Protein AF-A0A5C5URJ1-F1 (afdb_monomer_lite)

Foldseek 3Di:
DQDPVNLVVLVVLLVCLVVLLVVLVVCCVVVNDDDVSVVSNVVSVVSNVVSVVVVVCVVVVVVVVD

Sequence (66 aa):
MRTKLGTALDIFILIIGPLILYTRAVEIINNGISVYPVISLIVVGLAVGLSVYNLYTLFSSRNNKQ

Radius of gyration: 15.11 Å; chains: 1; bounding box: 32×19×45 Å

Secondary structure (DSSP, 8-state):
---HHHHHHHHHHHHHHHHHHHHHHHHHHHH---HHHHHHHHHHHHHHHHHHHHHHHHHHHHHTT-

pLDDT: mean 90.17, std 11.01, range [46.53, 97.62]

Structure (mmCIF, N/CA/C/O backbone):
data_AF-A0A5C5URJ1-F1
#
_entry.id   AF-A0A5C5URJ1-F1
#
loop_
_atom_site.group_PDB
_atom_site.id
_atom_site.type_symbol
_atom_site.label_atom_id
_atom_site.label_alt_id
_atom_site.label_comp_id
_atom_site.label_asym_id
_atom_site.label_entity_id
_atom_site.label_seq_id
_atom_site.pdbx_PDB_ins_code
_atom_site.Cartn_x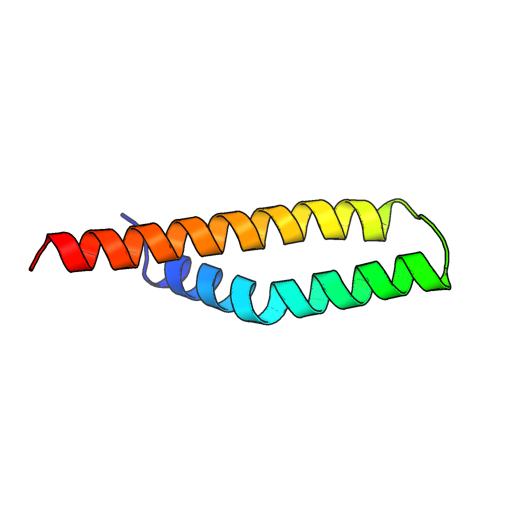
_atom_site.Cartn_y
_atom_site.Cartn_z
_atom_site.occupancy
_atom_site.B_iso_or_equiv
_atom_site.auth_seq_id
_atom_site.auth_comp_id
_atom_site.auth_asym_id
_atom_site.auth_atom_id
_atom_site.pdbx_PDB_model_num
ATOM 1 N N . MET A 1 1 ? -4.160 10.302 22.045 1.00 50.53 1 MET A N 1
ATOM 2 C CA . MET A 1 1 ? -5.553 9.980 21.653 1.00 50.53 1 MET A CA 1
ATOM 3 C C . MET A 1 1 ? -5.594 9.794 20.145 1.00 50.53 1 MET A C 1
ATOM 5 O O . MET A 1 1 ? -5.252 10.730 19.435 1.00 50.53 1 MET A O 1
ATOM 9 N N . ARG A 1 2 ? -5.941 8.603 19.642 1.00 63.88 2 ARG A N 1
ATOM 10 C CA . ARG A 1 2 ? -6.089 8.387 18.193 1.00 63.88 2 ARG A CA 1
ATOM 11 C C . ARG A 1 2 ? -7.347 9.105 17.714 1.00 63.88 2 ARG A C 1
ATOM 13 O O . ARG A 1 2 ? -8.425 8.911 18.271 1.00 63.88 2 ARG A O 1
ATOM 20 N N . THR A 1 3 ? -7.187 9.987 16.739 1.00 78.88 3 THR A N 1
ATOM 21 C CA . THR A 1 3 ? -8.269 10.835 16.238 1.00 78.88 3 THR A CA 1
ATOM 22 C C . THR A 1 3 ? -9.115 10.064 15.226 1.00 78.88 3 THR A C 1
ATOM 24 O O . THR A 1 3 ? -8.621 9.158 14.553 1.00 78.88 3 THR A O 1
ATOM 27 N N . LYS A 1 4 ? -10.396 10.435 15.079 1.00 81.06 4 LYS A N 1
ATOM 28 C CA . LYS A 1 4 ? -11.260 9.907 14.003 1.00 81.06 4 LYS A CA 1
ATOM 29 C C . LYS A 1 4 ? -10.616 10.100 12.618 1.00 81.06 4 LYS A C 1
ATOM 31 O O . LYS A 1 4 ? -10.785 9.255 11.748 1.00 81.06 4 LYS A O 1
ATOM 36 N N . LEU A 1 5 ? -9.826 11.168 12.467 1.00 87.00 5 LEU A N 1
ATOM 37 C CA . LEU A 1 5 ? -9.041 11.474 11.274 1.00 87.00 5 LEU A CA 1
ATOM 38 C C . LEU A 1 5 ? -7.972 10.411 10.978 1.00 87.00 5 LEU A C 1
ATOM 40 O O . LEU A 1 5 ? -7.864 9.982 9.837 1.00 87.00 5 LEU A O 1
ATOM 44 N N . GLY A 1 6 ? -7.225 9.947 11.987 1.00 87.75 6 GLY A N 1
ATOM 45 C CA . GLY A 1 6 ? -6.201 8.913 11.793 1.00 87.75 6 GLY A CA 1
ATOM 46 C C . GLY A 1 6 ? -6.788 7.599 11.272 1.00 87.75 6 GLY A C 1
ATOM 47 O O . GLY A 1 6 ? -6.275 7.023 10.323 1.00 87.75 6 GLY A O 1
ATOM 48 N N . THR A 1 7 ? -7.929 7.172 11.818 1.00 91.38 7 THR A N 1
ATOM 49 C CA . THR A 1 7 ? -8.629 5.975 11.323 1.00 91.38 7 THR A CA 1
ATOM 50 C C . THR A 1 7 ? -9.178 6.168 9.906 1.00 91.38 7 THR A C 1
ATOM 52 O O . THR A 1 7 ? -9.120 5.241 9.105 1.00 91.38 7 THR A O 1
ATOM 55 N N . ALA A 1 8 ? -9.695 7.356 9.573 1.00 92.69 8 ALA A N 1
ATOM 56 C CA . ALA A 1 8 ? -10.152 7.655 8.215 1.00 92.69 8 ALA A CA 1
ATOM 57 C C . ALA A 1 8 ? -8.994 7.629 7.202 1.00 92.69 8 ALA A C 1
ATOM 59 O O . ALA A 1 8 ? -9.155 7.100 6.105 1.00 92.69 8 ALA A O 1
ATOM 60 N N . LEU A 1 9 ? -7.821 8.140 7.591 1.00 94.25 9 LEU A N 1
ATOM 61 C CA . LEU A 1 9 ? -6.605 8.082 6.783 1.00 94.25 9 LEU A CA 1
ATOM 62 C C . LEU A 1 9 ? -6.157 6.633 6.542 1.00 94.25 9 LEU A C 1
ATOM 64 O O . LEU A 1 9 ? -5.867 6.282 5.405 1.00 94.25 9 LEU A O 1
ATOM 68 N N . ASP A 1 10 ? -6.156 5.782 7.573 1.00 93.19 10 ASP A N 1
ATOM 69 C CA . ASP A 1 10 ? -5.800 4.362 7.428 1.00 93.19 10 ASP A CA 1
ATOM 70 C C . ASP A 1 10 ? -6.726 3.633 6.435 1.00 93.19 10 ASP A C 1
ATOM 72 O O . ASP A 1 10 ? -6.271 2.855 5.597 1.00 93.19 10 ASP A O 1
ATOM 76 N N . ILE A 1 11 ? -8.033 3.913 6.498 1.00 93.38 11 ILE A N 1
ATOM 77 C CA . ILE A 1 11 ? -9.022 3.357 5.561 1.00 93.38 11 ILE A CA 1
ATOM 78 C C . ILE A 1 11 ? -8.770 3.879 4.141 1.00 93.38 11 ILE A C 1
ATOM 80 O O . ILE A 1 11 ? -8.815 3.111 3.183 1.00 93.38 11 ILE A O 1
ATOM 84 N N . PHE A 1 12 ? -8.472 5.170 3.993 1.00 96.06 12 PHE A N 1
ATOM 85 C CA . PHE A 1 12 ? -8.139 5.760 2.699 1.00 96.06 12 PHE A CA 1
ATOM 86 C C . PHE A 1 12 ? -6.886 5.119 2.080 1.00 96.06 12 PHE A C 1
ATOM 88 O 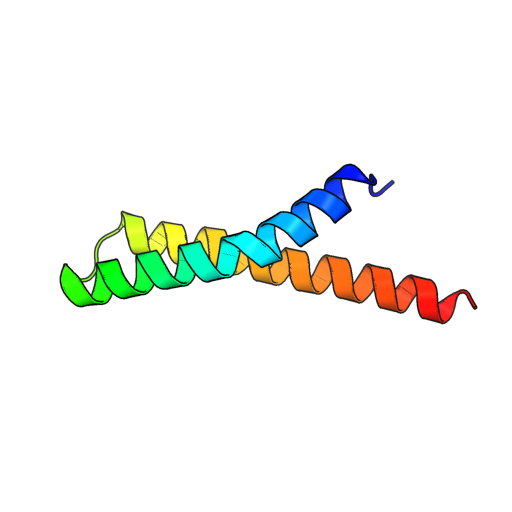O . PHE A 1 12 ? -6.900 4.747 0.905 1.00 96.06 12 PHE A O 1
ATOM 95 N N . ILE A 1 13 ? -5.831 4.927 2.878 1.00 95.38 13 ILE A N 1
ATOM 96 C CA . ILE A 1 13 ? -4.595 4.250 2.461 1.00 95.38 13 ILE A CA 1
ATOM 97 C C . ILE A 1 13 ? -4.886 2.813 2.024 1.00 95.38 13 ILE A C 1
ATOM 99 O O . ILE A 1 13 ? -4.329 2.360 1.029 1.00 95.38 13 ILE A O 1
ATOM 103 N N . LEU A 1 14 ? -5.787 2.103 2.703 1.00 95.19 14 LEU A N 1
ATOM 104 C CA . LEU A 1 14 ? -6.187 0.750 2.312 1.00 95.19 14 LEU A CA 1
ATOM 105 C C . LEU A 1 14 ? -6.892 0.677 0.954 1.00 95.19 14 LEU A C 1
ATOM 107 O O . LEU A 1 14 ? -6.757 -0.325 0.259 1.00 95.19 14 LEU A O 1
ATOM 111 N N . ILE A 1 15 ? -7.636 1.715 0.575 1.00 95.06 15 ILE A N 1
ATOM 112 C CA . ILE A 1 15 ? -8.360 1.757 -0.702 1.00 95.06 15 ILE A CA 1
ATOM 113 C C . ILE A 1 15 ? -7.413 2.149 -1.841 1.00 95.06 15 ILE A C 1
ATOM 115 O O . ILE A 1 15 ? -7.399 1.514 -2.894 1.00 95.06 15 ILE A O 1
ATOM 119 N N . ILE A 1 16 ? -6.607 3.192 -1.635 1.00 96.19 16 ILE A N 1
ATOM 120 C CA . ILE A 1 16 ? -5.767 3.776 -2.690 1.00 96.19 16 ILE A CA 1
ATOM 121 C C . ILE A 1 16 ? -4.395 3.096 -2.787 1.00 96.19 16 ILE A C 1
ATOM 123 O O . ILE A 1 16 ? -3.839 2.969 -3.878 1.00 96.19 16 ILE A O 1
ATOM 127 N N . GLY A 1 17 ? -3.846 2.624 -1.669 1.00 95.38 17 GLY A N 1
ATOM 128 C CA . GLY A 1 17 ? -2.532 1.987 -1.592 1.00 95.38 17 GLY A CA 1
ATOM 129 C C . GLY A 1 17 ? -2.359 0.810 -2.557 1.00 95.38 17 GLY A C 1
ATOM 130 O O . GLY A 1 17 ? -1.399 0.836 -3.326 1.00 95.38 17 GLY A O 1
ATOM 131 N N . PRO A 1 18 ? -3.282 -0.172 -2.613 1.00 95.88 18 PRO A N 1
ATOM 132 C CA . PRO A 1 18 ? -3.198 -1.284 -3.562 1.00 95.88 18 PRO A CA 1
ATOM 133 C C . PRO A 1 18 ? -3.147 -0.831 -5.024 1.00 95.88 18 PRO A C 1
ATOM 135 O O . PRO A 1 18 ? -2.378 -1.379 -5.812 1.00 95.88 18 PRO A O 1
ATOM 138 N N . LEU A 1 19 ? -3.914 0.206 -5.377 1.00 96.56 19 LEU A N 1
ATOM 139 C CA . LEU A 1 19 ? -3.906 0.764 -6.727 1.00 96.56 19 LEU A CA 1
ATOM 140 C C . LEU A 1 19 ? -2.548 1.394 -7.054 1.00 96.56 19 LEU A C 1
ATOM 142 O O . LEU A 1 19 ? -1.989 1.131 -8.119 1.00 96.56 19 LEU A O 1
ATOM 146 N N . ILE A 1 20 ? -1.982 2.178 -6.131 1.00 95.06 20 ILE A N 1
ATOM 147 C CA . ILE A 1 20 ? -0.653 2.766 -6.332 1.00 95.06 20 ILE A CA 1
ATOM 148 C C . ILE A 1 20 ? 0.390 1.656 -6.492 1.00 95.06 20 ILE A C 1
ATOM 150 O O . ILE A 1 20 ? 1.159 1.687 -7.451 1.00 95.06 20 ILE A O 1
ATOM 154 N N . LEU A 1 21 ? 0.388 0.645 -5.618 1.00 96.62 21 LEU A N 1
ATOM 155 C CA . LEU A 1 21 ? 1.332 -0.472 -5.705 1.00 96.62 21 LEU A CA 1
ATOM 156 C C . LEU A 1 21 ? 1.241 -1.191 -7.056 1.00 96.62 21 LEU A C 1
ATOM 158 O O . LEU A 1 21 ? 2.270 -1.428 -7.687 1.00 96.62 21 LEU A O 1
ATOM 162 N N . TYR A 1 22 ? 0.025 -1.466 -7.533 1.00 96.44 22 TYR A N 1
ATOM 163 C CA . TYR A 1 22 ? -0.195 -2.071 -8.845 1.00 96.44 22 TYR A CA 1
ATOM 164 C C . TYR A 1 22 ? 0.389 -1.216 -9.975 1.00 96.44 22 TYR A C 1
ATOM 166 O O . TYR A 1 22 ? 1.161 -1.717 -10.790 1.00 96.44 22 TYR A O 1
ATOM 174 N N . THR A 1 23 ? 0.083 0.086 -10.003 1.00 95.69 23 THR A N 1
ATOM 175 C CA . THR A 1 23 ? 0.585 0.976 -11.065 1.00 95.69 23 THR A CA 1
ATOM 176 C C . THR A 1 23 ? 2.110 1.040 -11.10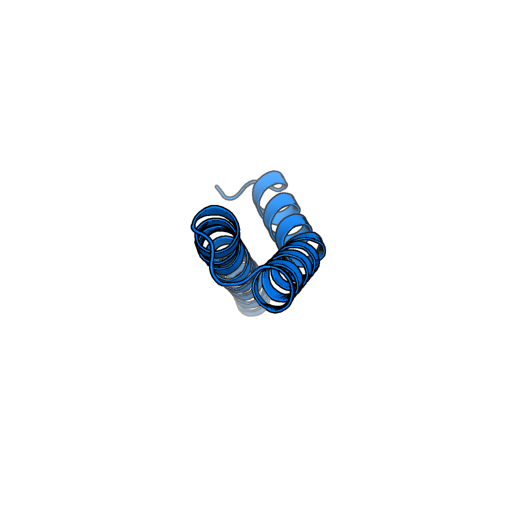0 1.00 95.69 23 THR A C 1
ATOM 178 O O . THR A 1 23 ? 2.691 0.993 -12.182 1.00 95.69 23 THR A O 1
ATOM 181 N N . ARG A 1 24 ? 2.773 1.066 -9.936 1.00 94.69 24 ARG A N 1
ATOM 182 C CA . ARG A 1 24 ? 4.242 1.068 -9.859 1.00 94.69 24 ARG A CA 1
ATOM 183 C C . ARG A 1 24 ? 4.850 -0.269 -10.247 1.00 94.69 24 ARG A C 1
ATOM 185 O O . ARG A 1 24 ? 5.878 -0.282 -10.914 1.00 94.69 24 ARG A O 1
ATOM 192 N N . ALA A 1 25 ? 4.212 -1.381 -9.891 1.00 94.75 25 ALA A N 1
ATOM 193 C CA . ALA A 1 25 ? 4.648 -2.697 -10.344 1.00 94.75 25 ALA A CA 1
ATOM 194 C C . ALA A 1 25 ? 4.579 -2.810 -11.877 1.00 94.75 25 ALA A C 1
ATOM 196 O O . ALA A 1 25 ? 5.553 -3.221 -12.502 1.00 94.75 25 ALA A O 1
ATOM 197 N N . VAL A 1 26 ? 3.471 -2.375 -12.489 1.00 96.56 26 VAL A N 1
ATOM 198 C CA . VAL A 1 26 ? 3.310 -2.362 -13.954 1.00 96.56 26 VAL A CA 1
ATOM 199 C C . VAL A 1 26 ? 4.335 -1.444 -14.623 1.00 96.56 26 VAL A C 1
ATOM 201 O O . VAL A 1 26 ? 4.921 -1.813 -15.637 1.00 96.56 26 VAL A O 1
ATOM 204 N N . GLU A 1 27 ? 4.598 -0.272 -14.046 1.00 94.81 27 GLU A N 1
ATOM 205 C CA . GLU A 1 27 ? 5.612 0.661 -14.547 1.00 94.81 27 GLU A CA 1
ATOM 206 C C . GLU A 1 27 ? 7.016 0.038 -14.557 1.00 94.81 27 GLU A C 1
ATOM 208 O O . GLU A 1 27 ? 7.726 0.166 -15.552 1.00 94.81 27 GLU A O 1
ATOM 213 N N . ILE A 1 28 ? 7.393 -0.687 -13.497 1.00 95.50 28 ILE A N 1
ATOM 214 C CA . ILE A 1 28 ? 8.685 -1.389 -13.416 1.00 95.50 28 ILE A CA 1
ATOM 215 C C . ILE A 1 28 ? 8.774 -2.514 -14.448 1.00 95.50 28 ILE A C 1
ATOM 217 O O . ILE A 1 28 ? 9.826 -2.710 -15.053 1.00 95.50 28 ILE A O 1
ATOM 221 N N . ILE A 1 29 ? 7.683 -3.253 -14.661 1.00 96.00 29 ILE A N 1
ATOM 222 C CA . ILE A 1 29 ? 7.644 -4.342 -15.645 1.00 96.00 29 ILE A CA 1
ATOM 223 C C . ILE A 1 29 ? 7.824 -3.792 -17.065 1.00 96.00 29 ILE A C 1
ATOM 225 O O . ILE A 1 29 ? 8.574 -4.366 -17.850 1.00 96.00 29 ILE A O 1
ATOM 229 N N . ASN A 1 30 ? 7.171 -2.673 -17.386 1.00 95.94 30 ASN A N 1
ATOM 230 C CA . ASN A 1 30 ? 7.165 -2.124 -18.743 1.00 95.94 30 ASN A CA 1
ATOM 231 C C . ASN A 1 30 ? 8.414 -1.298 -19.071 1.00 95.94 30 ASN A C 1
ATOM 233 O O . ASN A 1 30 ? 8.904 -1.353 -20.195 1.00 95.94 30 ASN A O 1
ATOM 237 N N . ASN A 1 31 ? 8.921 -0.526 -18.107 1.00 95.00 31 ASN A N 1
ATOM 238 C CA . ASN A 1 31 ? 9.999 0.443 -18.335 1.00 95.00 31 ASN A CA 1
ATOM 239 C C . ASN A 1 31 ? 11.337 0.014 -17.709 1.00 95.00 31 ASN A C 1
ATOM 241 O O . ASN A 1 31 ? 12.337 0.718 -17.848 1.00 95.00 31 ASN A O 1
ATOM 245 N N . GLY A 1 32 ? 11.368 -1.130 -17.019 1.00 90.38 32 GLY A N 1
ATOM 246 C CA . GLY A 1 32 ? 12.519 -1.598 -16.257 1.00 90.38 32 GLY A CA 1
ATOM 247 C C . GLY A 1 32 ? 12.612 -0.990 -14.854 1.00 90.38 32 GLY A C 1
ATOM 248 O O . GLY A 1 32 ? 11.829 -0.131 -14.437 1.00 90.38 32 GLY A O 1
ATOM 249 N N . ILE A 1 33 ? 13.597 -1.465 -14.089 1.00 91.44 33 ILE A N 1
ATOM 250 C CA . ILE A 1 33 ? 13.813 -1.037 -12.703 1.00 91.44 33 ILE A CA 1
ATOM 251 C C . ILE A 1 33 ? 14.311 0.409 -12.689 1.00 91.44 33 ILE A C 1
ATOM 253 O O . ILE A 1 33 ? 15.394 0.713 -13.186 1.00 91.44 33 ILE A O 1
ATOM 257 N N . SER A 1 34 ? 13.538 1.295 -12.063 1.00 93.12 34 SER A N 1
ATOM 258 C CA . SER A 1 34 ? 13.902 2.694 -11.844 1.00 93.12 34 SER A CA 1
ATOM 259 C C . SER A 1 34 ? 13.703 3.096 -10.383 1.00 93.12 34 SER A C 1
ATOM 261 O O . SER A 1 34 ? 12.916 2.503 -9.644 1.00 93.12 34 SER A O 1
ATOM 263 N N . VAL A 1 35 ? 14.454 4.108 -9.945 1.00 92.94 35 VAL A N 1
ATOM 264 C CA . VAL A 1 35 ? 14.534 4.504 -8.529 1.00 92.94 35 VAL A CA 1
ATOM 265 C C . VAL A 1 35 ? 13.178 4.972 -7.991 1.00 92.94 35 VAL A C 1
ATOM 267 O O . VAL A 1 35 ? 12.790 4.608 -6.883 1.00 92.94 35 VAL A O 1
ATOM 270 N N . TYR A 1 36 ? 12.428 5.748 -8.777 1.00 93.06 36 TYR A N 1
ATOM 271 C CA . TYR A 1 36 ? 11.177 6.353 -8.320 1.00 93.06 36 TYR A CA 1
ATOM 272 C C . TYR A 1 36 ? 10.059 5.325 -8.043 1.00 93.06 36 TYR A C 1
ATOM 274 O O . TYR A 1 36 ? 9.545 5.315 -6.920 1.00 93.06 36 TYR A O 1
ATOM 282 N N . PRO A 1 37 ? 9.705 4.413 -8.971 1.00 92.88 37 PRO A N 1
ATOM 283 C CA . PRO A 1 37 ? 8.711 3.374 -8.712 1.00 92.88 37 PRO A CA 1
ATOM 284 C C . PRO A 1 37 ? 9.097 2.453 -7.555 1.00 92.88 37 PRO A C 1
ATOM 286 O O . PRO A 1 37 ? 8.233 2.076 -6.766 1.00 92.88 37 PRO A O 1
ATOM 289 N N . VAL A 1 38 ? 10.389 2.143 -7.401 1.00 95.50 38 VAL A N 1
ATOM 290 C CA . VAL A 1 38 ? 10.884 1.304 -6.300 1.00 95.50 38 VAL A CA 1
ATOM 291 C C . VAL A 1 38 ? 10.695 1.996 -4.948 1.00 95.50 38 VAL A C 1
ATOM 293 O O . VAL A 1 38 ? 10.125 1.402 -4.033 1.00 95.50 38 VAL A O 1
ATOM 296 N N . ILE A 1 39 ? 11.098 3.264 -4.814 1.00 96.38 39 ILE A N 1
ATOM 297 C CA . ILE A 1 39 ? 10.878 4.024 -3.571 1.00 96.38 39 ILE A CA 1
ATOM 298 C C . ILE A 1 39 ? 9.378 4.164 -3.290 1.00 96.38 39 ILE A C 1
ATOM 300 O O . ILE A 1 39 ? 8.941 3.966 -2.155 1.00 96.38 39 ILE A O 1
ATOM 304 N N . SER A 1 40 ? 8.576 4.449 -4.320 1.00 95.75 40 SER A N 1
ATOM 305 C CA . SER A 1 40 ? 7.121 4.545 -4.186 1.00 95.75 40 SER A CA 1
ATOM 306 C C . SER A 1 40 ? 6.507 3.239 -3.677 1.00 95.75 40 SER A C 1
ATOM 308 O O . SER A 1 40 ? 5.627 3.295 -2.820 1.00 95.75 40 SER A O 1
ATOM 310 N N . LEU A 1 41 ? 6.959 2.078 -4.166 1.00 95.88 41 LEU A N 1
ATOM 311 C CA . LEU A 1 41 ? 6.499 0.773 -3.683 1.00 95.88 41 LEU A CA 1
ATOM 312 C C . LEU A 1 41 ? 6.809 0.579 -2.198 1.00 95.88 41 LEU A C 1
ATOM 314 O O . LEU A 1 41 ? 5.939 0.140 -1.451 1.00 95.88 41 LEU A O 1
ATOM 318 N N . ILE A 1 42 ? 8.018 0.936 -1.761 1.00 96.75 42 ILE A N 1
ATOM 319 C CA . ILE A 1 42 ? 8.438 0.784 -0.361 1.00 96.75 42 ILE A CA 1
ATOM 320 C C . ILE A 1 42 ? 7.591 1.676 0.550 1.00 96.75 42 ILE A C 1
ATOM 322 O O . ILE A 1 42 ? 7.017 1.196 1.526 1.00 96.75 42 ILE A O 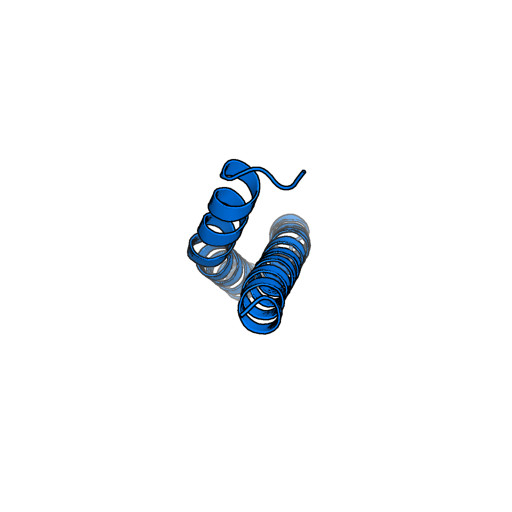1
ATOM 326 N N . VAL A 1 43 ? 7.479 2.966 0.222 1.00 97.25 43 VAL A N 1
ATOM 327 C CA . VAL A 1 43 ? 6.750 3.939 1.050 1.00 97.25 43 VAL A CA 1
ATOM 328 C C . VAL A 1 43 ? 5.275 3.562 1.164 1.00 97.25 43 VAL A C 1
ATOM 330 O O . VAL A 1 43 ? 4.728 3.517 2.267 1.00 97.25 43 VAL A O 1
ATOM 333 N N . VAL A 1 44 ? 4.631 3.250 0.039 1.00 97.12 44 VAL A N 1
ATOM 334 C CA . VAL A 1 44 ? 3.209 2.885 0.031 1.00 97.12 44 VAL A CA 1
ATOM 335 C C . VAL A 1 44 ? 2.993 1.517 0.673 1.00 97.12 44 VAL A C 1
ATOM 337 O O . VAL A 1 44 ? 2.028 1.344 1.412 1.00 97.12 44 VAL A O 1
ATOM 340 N N . GLY A 1 45 ? 3.900 0.562 0.461 1.00 97.19 45 GLY A N 1
ATOM 341 C CA . GLY A 1 45 ? 3.833 -0.759 1.082 1.00 97.19 45 GLY A CA 1
ATOM 342 C C . GLY A 1 45 ? 3.885 -0.676 2.607 1.00 97.19 45 GLY A C 1
ATOM 343 O O . GLY A 1 45 ? 3.053 -1.280 3.287 1.00 97.19 45 GLY A O 1
ATOM 344 N N . LEU A 1 46 ? 4.794 0.141 3.147 1.00 97.62 46 LEU A N 1
ATOM 345 C CA . LEU A 1 46 ? 4.861 0.416 4.583 1.00 97.62 46 LEU A CA 1
ATOM 346 C C . LEU A 1 46 ? 3.588 1.098 5.089 1.00 97.62 46 LEU A C 1
ATOM 348 O O . LEU A 1 46 ? 3.056 0.691 6.121 1.00 97.62 46 LEU A O 1
ATOM 352 N N . ALA A 1 47 ? 3.073 2.093 4.362 1.00 96.94 47 ALA A N 1
ATOM 353 C CA . ALA A 1 47 ? 1.839 2.778 4.737 1.00 96.94 47 ALA A CA 1
ATOM 354 C C . ALA A 1 47 ? 0.653 1.803 4.820 1.00 96.94 47 ALA A C 1
ATOM 356 O O . ALA A 1 47 ? -0.047 1.780 5.829 1.00 96.94 47 ALA A O 1
ATOM 357 N N . VAL A 1 48 ? 0.470 0.944 3.812 1.00 97.31 48 VAL A N 1
ATOM 358 C CA . VAL A 1 48 ? -0.596 -0.071 3.801 1.00 97.31 48 VAL A CA 1
ATOM 359 C C . VAL A 1 48 ? -0.433 -1.054 4.960 1.00 97.31 48 VAL A C 1
ATOM 361 O O . VAL A 1 48 ? -1.400 -1.309 5.679 1.00 97.31 48 VAL A O 1
ATOM 364 N N . GLY A 1 49 ? 0.778 -1.573 5.183 1.00 96.44 49 GLY A N 1
ATOM 365 C CA . GLY A 1 49 ? 1.048 -2.510 6.277 1.00 96.44 49 GLY A CA 1
ATOM 366 C C . GLY A 1 49 ? 0.741 -1.914 7.653 1.00 96.44 49 GLY A C 1
ATOM 367 O O . GLY A 1 49 ? 0.069 -2.543 8.474 1.00 96.44 49 GLY A O 1
ATOM 368 N N . LEU A 1 50 ? 1.165 -0.669 7.884 1.00 96.25 50 LEU A N 1
ATOM 369 C CA . LEU A 1 50 ? 0.875 0.055 9.121 1.00 96.25 50 LEU A CA 1
ATOM 370 C C . LEU A 1 50 ? -0.622 0.329 9.283 1.00 96.25 50 LEU A C 1
ATOM 372 O O . LEU A 1 50 ? -1.157 0.119 10.370 1.00 96.25 50 LEU A O 1
ATOM 376 N N . SER A 1 51 ? -1.319 0.734 8.221 1.00 95.62 51 SER A N 1
ATOM 377 C CA . SER A 1 51 ? -2.763 0.977 8.273 1.00 95.62 51 SER A CA 1
ATOM 378 C C . SER A 1 51 ? -3.561 -0.294 8.573 1.00 95.62 51 SER A C 1
ATOM 380 O O . SER A 1 51 ? -4.483 -0.251 9.392 1.00 95.62 51 SER A O 1
ATOM 382 N N . VAL A 1 52 ? -3.174 -1.444 8.008 1.00 95.69 52 VAL A N 1
ATOM 383 C CA . VAL A 1 52 ? -3.769 -2.751 8.346 1.00 95.69 52 VAL A CA 1
ATOM 384 C C . VAL A 1 52 ? -3.568 -3.071 9.824 1.00 95.69 52 VAL A C 1
ATOM 386 O O . VAL A 1 52 ? -4.540 -3.357 10.526 1.00 95.69 52 VAL A O 1
ATOM 389 N N . TYR A 1 53 ? -2.331 -2.981 10.318 1.00 94.88 53 TYR A N 1
ATOM 390 C CA . TYR A 1 53 ? -2.017 -3.243 11.724 1.00 94.88 53 TYR A CA 1
ATOM 391 C C . TYR A 1 53 ? -2.801 -2.316 12.667 1.00 94.88 53 TYR A C 1
ATOM 393 O O . TYR A 1 53 ? -3.406 -2.753 13.653 1.00 94.88 53 TYR A O 1
ATOM 401 N N . ASN A 1 54 ? -2.858 -1.028 12.334 1.00 92.50 54 ASN A N 1
ATOM 402 C CA . ASN A 1 54 ? -3.576 -0.023 13.106 1.00 92.50 54 ASN A CA 1
ATOM 403 C C . ASN A 1 54 ? -5.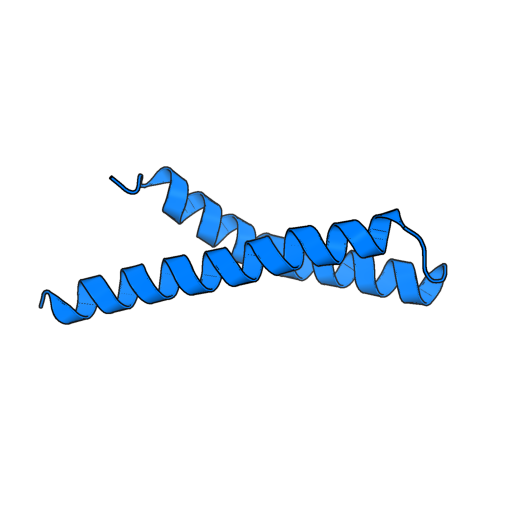079 -0.290 13.143 1.00 92.50 54 ASN A C 1
ATOM 405 O O . ASN A 1 54 ? -5.718 -0.068 14.175 1.00 92.50 54 ASN A O 1
ATOM 409 N N . LEU A 1 55 ? -5.687 -0.710 12.040 1.00 92.12 55 LEU A N 1
ATOM 410 C CA . LEU A 1 55 ? -7.111 -1.027 12.018 1.00 92.12 55 LEU A CA 1
ATOM 411 C C . LEU A 1 55 ? -7.394 -2.326 12.766 1.00 92.12 55 LEU A C 1
ATOM 413 O O . LEU A 1 55 ? -8.285 -2.337 13.613 1.00 92.12 55 LEU A O 1
ATOM 417 N N . TYR A 1 56 ? -6.592 -3.368 12.547 1.00 92.00 56 TYR A N 1
ATOM 418 C CA . TYR A 1 56 ? -6.716 -4.642 13.253 1.00 92.00 56 TYR A CA 1
ATOM 419 C C . TYR A 1 56 ? -6.667 -4.466 14.775 1.00 92.00 56 TYR A C 1
ATOM 421 O O . TYR A 1 56 ? -7.570 -4.911 15.486 1.00 92.00 56 TYR A O 1
ATOM 429 N N . THR A 1 57 ? -5.665 -3.743 15.281 1.00 90.50 57 THR A N 1
ATOM 430 C CA . THR A 1 57 ? -5.539 -3.445 16.717 1.00 90.50 57 THR A CA 1
ATOM 431 C C . THR A 1 57 ? -6.737 -2.662 17.254 1.00 90.50 57 THR A C 1
ATOM 433 O O . THR A 1 57 ? -7.189 -2.927 18.369 1.00 90.50 57 THR A O 1
ATOM 436 N N . LEU A 1 58 ? -7.301 -1.739 16.467 1.00 87.44 58 LEU A N 1
ATOM 437 C CA . LEU A 1 58 ? -8.475 -0.957 16.857 1.00 87.44 58 LEU A CA 1
ATOM 438 C C . LEU A 1 58 ? 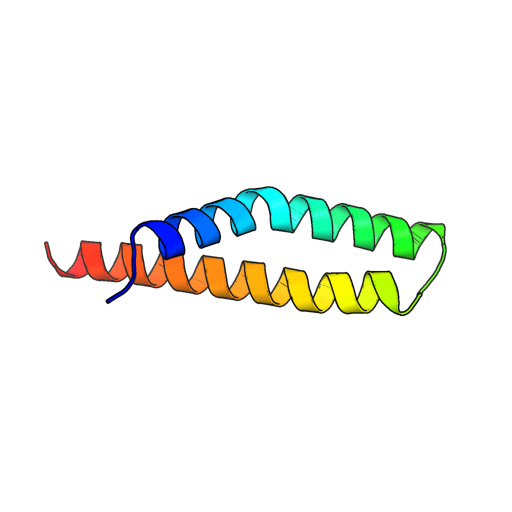-9.753 -1.806 16.910 1.00 87.44 58 LEU A C 1
ATOM 440 O O . LEU A 1 58 ? -10.546 -1.634 17.836 1.00 87.44 58 LEU A O 1
ATOM 444 N N . PHE A 1 59 ? -9.946 -2.727 15.964 1.00 86.50 59 PHE A N 1
ATOM 445 C CA . PHE A 1 59 ? -11.065 -3.673 15.986 1.00 86.50 59 PHE A CA 1
ATOM 446 C C . PHE A 1 59 ? -10.932 -4.678 17.135 1.00 86.50 59 PHE A C 1
ATOM 448 O O . PHE A 1 59 ? -11.869 -4.837 17.914 1.00 86.50 59 PHE A O 1
ATOM 455 N N . SER A 1 60 ? -9.753 -5.278 17.310 1.00 85.56 60 SER A N 1
ATOM 456 C CA . SER A 1 60 ? -9.476 -6.234 18.392 1.00 85.56 60 SER A CA 1
ATOM 457 C C . SER A 1 60 ? -9.650 -5.604 19.783 1.00 85.56 60 SER A C 1
ATOM 459 O O . SER A 1 60 ? -10.314 -6.168 20.651 1.00 85.56 60 SER A O 1
ATOM 461 N N . SER A 1 61 ? -9.160 -4.374 19.977 1.00 82.00 61 SER A N 1
ATOM 462 C CA . SER A 1 61 ? -9.310 -3.651 21.250 1.00 82.00 61 SER A CA 1
ATOM 463 C C . SER A 1 61 ? -10.756 -3.256 21.564 1.00 82.00 61 SER A C 1
ATOM 465 O O . SER A 1 61 ? -11.094 -3.059 22.730 1.00 82.00 61 SER A O 1
ATOM 467 N N . ARG A 1 62 ? -11.610 -3.098 20.544 1.00 78.44 62 ARG A N 1
ATOM 468 C CA . ARG A 1 62 ? -13.054 -2.894 20.741 1.00 78.44 62 ARG A CA 1
ATOM 469 C C . ARG A 1 62 ? -13.751 -4.196 21.114 1.00 78.44 62 ARG A C 1
ATOM 471 O O . ARG A 1 62 ? -14.633 -4.161 21.961 1.00 78.44 62 ARG A O 1
ATOM 478 N N . ASN A 1 63 ? -13.325 -5.310 20.522 1.00 71.69 63 ASN A N 1
ATOM 479 C CA . ASN A 1 63 ? -13.891 -6.630 20.785 1.00 71.69 63 ASN A CA 1
ATOM 480 C C . ASN A 1 63 ? -13.588 -7.126 22.211 1.00 71.69 63 ASN A C 1
ATOM 482 O O . ASN A 1 63 ? -14.443 -7.738 22.825 1.00 71.69 63 ASN A O 1
ATOM 486 N N . ASN A 1 64 ? -12.411 -6.802 22.763 1.00 64.81 64 ASN A N 1
ATOM 487 C CA . ASN A 1 64 ? -12.025 -7.158 24.142 1.00 64.81 64 ASN A CA 1
ATOM 488 C C . ASN A 1 64 ? -12.614 -6.242 25.237 1.00 64.81 64 ASN A C 1
ATOM 490 O O . ASN A 1 64 ? -12.346 -6.457 26.416 1.00 64.81 64 ASN A O 1
ATOM 494 N N . LYS A 1 65 ? -13.332 -5.171 24.871 1.00 57.88 65 LYS A N 1
ATOM 495 C CA . LYS A 1 65 ? -14.004 -4.261 25.821 1.00 57.88 65 LYS A CA 1
ATOM 496 C C . LYS A 1 65 ? -15.516 -4.500 25.921 1.00 57.88 65 LYS A C 1
ATOM 498 O O . LYS A 1 65 ? -16.180 -3.745 26.632 1.00 57.88 65 LYS A O 1
ATOM 503 N N . GLN A 1 66 ? -16.035 -5.488 25.195 1.00 46.53 66 GLN A N 1
ATOM 504 C CA . GLN A 1 66 ? -17.362 -6.070 25.408 1.00 46.53 66 GLN A CA 1
ATOM 505 C C . GLN A 1 66 ? -17.227 -7.303 26.296 1.00 46.53 66 GLN A C 1
ATOM 507 O O . GLN A 1 66 ? -18.175 -7.537 27.073 1.00 46.53 66 GLN A O 1
#